Protein AF-A0A285NBA5-F1 (afdb_monomer)

Mean predicted aligned error: 17.22 Å

InterPro domains:
  IPR004026 Ada DNA repair, metal-binding [PF02805] (52-102)
  IPR035451 Ada-like domain superfamily [G3DSA:3.40.10.10] (35-102)
  IPR035451 Ada-like domain superfamily [SSF57884] (52-102)

Radius of gyration: 36.52 Å; Cα contacts (8 Å, |Δi|>4): 95; chains: 1; bounding box: 64×43×93 Å

Foldseek 3Di:
DVVVVVVVVVVVVVVVVVVVVVVPPPPPDPPPPDPPPPPPPPPPPPPPPPPDFAQKWKDAPPGQEIEGCPDPVRVVRPRIDIGRGPVVSVVVNHDYDPVRRD

Secondary structure (DSSP, 8-state):
-HHHHHHHHHHHHHHHHHHHHHHT------------------------------S-EEEETT-SEEE-TT-HHHHH-SSEEEESSHHHHHHTTPEEPTTT--

Solvent-accessible surface area (backbone atoms only — not comparable to full-atom values): 6452 Å² total; per-residue (Å²): 116,70,69,60,56,53,55,53,49,55,53,52,51,53,57,57,52,56,55,61,62,62,70,67,72,66,81,77,76,83,74,76,79,70,78,69,75,80,77,70,78,73,78,71,76,78,74,82,73,76,79,81,79,65,82,43,33,35,24,39,71,93,50,58,46,31,28,31,74,86,26,76,67,46,69,70,46,83,61,65,37,80,28,69,43,71,64,61,40,44,76,69,69,31,42,63,32,85,84,62,61,94

Sequence (102 aa):
MFVFLLLTGIFYFSYAQERVIIENRGTHYHVESYTEPSYSPKKSKKKHYSKKKERFYISKQKGKVFHRPSCRFAKKIKNKKVFKTRRKAVNAGLRPCKLCKP

Organism: NCBI:txid198703

pLDDT: mean 75.64, std 18.59, range [44.69, 97.25]

Nearest PDB structures (foldseek):
  1wpk-assembly1_A  TM=6.920E-01  e=2.253E-02  Escherichia coli

Structure (mmCIF, N/CA/C/O backbone):
data_AF-A0A285NBA5-F1
#
_entry.id   AF-A0A285NBA5-F1
#
loop_
_atom_site.group_PDB
_atom_site.id
_atom_site.type_symbol
_atom_site.label_atom_id
_atom_site.label_alt_id
_atom_site.label_comp_id
_atom_site.label_asym_id
_atom_site.label_entity_id
_atom_site.label_seq_id
_atom_site.pdbx_PDB_ins_code
_atom_site.Cartn_x
_atom_site.Cartn_y
_atom_site.Cartn_z
_atom_site.occupancy
_atom_site.B_iso_or_equiv
_atom_site.auth_seq_id
_atom_site.auth_comp_id
_atom_site.auth_asym_id
_atom_site.auth_atom_id
_atom_site.pdbx_PDB_model_num
ATOM 1 N N . MET A 1 1 ? 49.901 4.862 -76.843 1.00 62.22 1 MET A N 1
ATOM 2 C CA . MET A 1 1 ? 48.661 4.827 -76.028 1.00 62.22 1 MET A CA 1
ATOM 3 C C . MET A 1 1 ? 48.366 3.466 -75.390 1.00 62.22 1 MET A C 1
ATOM 5 O O . MET A 1 1 ? 47.918 3.466 -74.256 1.00 62.22 1 MET A O 1
ATOM 9 N N . PHE A 1 2 ? 48.647 2.321 -76.031 1.00 59.62 2 PHE A N 1
ATOM 10 C CA . PHE A 1 2 ? 48.339 0.991 -75.462 1.00 59.62 2 PHE A CA 1
ATOM 11 C C . PHE A 1 2 ? 49.148 0.605 -74.207 1.00 59.62 2 PHE A C 1
ATOM 13 O O . PHE A 1 2 ? 48.605 0.003 -73.290 1.00 59.62 2 PHE A O 1
ATOM 20 N N . VAL A 1 3 ? 50.418 1.008 -74.111 1.00 60.75 3 VAL A N 1
ATOM 21 C CA . VAL A 1 3 ? 51.284 0.657 -72.962 1.00 60.75 3 VAL A CA 1
ATOM 22 C C . VAL A 1 3 ? 50.840 1.349 -71.660 1.00 60.75 3 VAL A C 1
ATOM 24 O O . VAL A 1 3 ? 50.961 0.783 -70.579 1.00 60.75 3 VAL A O 1
ATOM 27 N N . PHE A 1 4 ? 50.237 2.539 -71.755 1.00 59.84 4 PHE A N 1
ATOM 28 C CA . PHE A 1 4 ? 49.747 3.301 -70.597 1.00 59.84 4 PHE A CA 1
ATOM 29 C C . PHE A 1 4 ? 48.449 2.713 -70.006 1.00 59.84 4 PHE A C 1
ATOM 31 O O . PHE A 1 4 ? 48.223 2.775 -68.797 1.00 59.84 4 PHE A O 1
ATOM 38 N N . LEU A 1 5 ? 47.620 2.083 -70.849 1.00 59.59 5 LEU A N 1
ATOM 39 C CA . LEU A 1 5 ? 46.410 1.366 -70.425 1.00 59.59 5 LEU A CA 1
ATOM 40 C C . LEU A 1 5 ? 46.742 0.048 -69.716 1.00 59.59 5 LEU A C 1
ATOM 42 O O . LEU A 1 5 ? 46.047 -0.344 -68.783 1.00 59.59 5 LEU A O 1
ATOM 46 N N . LEU A 1 6 ? 47.839 -0.607 -70.106 1.00 60.31 6 LEU A N 1
ATOM 47 C CA . LEU A 1 6 ? 48.296 -1.826 -69.441 1.00 60.31 6 LEU A CA 1
ATOM 48 C C . LEU A 1 6 ? 48.864 -1.525 -68.047 1.00 60.31 6 LEU A C 1
ATOM 50 O O . LEU A 1 6 ? 48.518 -2.211 -67.093 1.00 60.31 6 LEU A O 1
ATOM 54 N N . LEU A 1 7 ? 49.658 -0.461 -67.889 1.00 60.91 7 LEU A N 1
ATOM 55 C CA . LEU A 1 7 ? 50.250 -0.105 -66.591 1.00 60.91 7 LEU A CA 1
ATOM 56 C C . LEU A 1 7 ? 49.210 0.366 -65.561 1.00 60.91 7 LEU A C 1
ATOM 58 O O . LEU A 1 7 ? 49.291 -0.004 -64.391 1.00 60.91 7 LEU A O 1
ATOM 62 N N . THR A 1 8 ? 48.204 1.133 -65.991 1.00 60.78 8 THR A N 1
ATOM 63 C CA . THR A 1 8 ? 47.103 1.570 -65.112 1.00 60.78 8 THR A CA 1
ATOM 64 C C . THR A 1 8 ? 46.161 0.420 -64.750 1.00 60.78 8 THR A C 1
ATOM 66 O O . THR A 1 8 ? 45.715 0.346 -63.606 1.00 60.78 8 THR A O 1
ATOM 69 N N . GLY A 1 9 ? 45.927 -0.523 -65.671 1.00 60.62 9 GLY A N 1
ATOM 70 C CA . GLY A 1 9 ? 45.159 -1.743 -65.408 1.00 60.62 9 GLY A CA 1
ATOM 71 C C . GLY A 1 9 ? 45.834 -2.680 -64.401 1.00 60.62 9 GLY A C 1
ATOM 72 O O . GLY A 1 9 ? 45.167 -3.181 -63.497 1.00 60.62 9 GLY A O 1
ATOM 73 N N . ILE A 1 10 ? 47.157 -2.859 -64.495 1.00 61.25 10 ILE A N 1
ATOM 74 C CA . ILE A 1 10 ? 47.929 -3.680 -63.545 1.00 61.25 10 ILE A CA 1
ATOM 75 C C . ILE A 1 10 ? 47.896 -3.059 -62.138 1.00 61.25 10 ILE A C 1
ATOM 77 O O . ILE A 1 10 ? 47.704 -3.773 -61.158 1.00 61.25 10 ILE A O 1
ATOM 81 N N . PHE A 1 11 ? 48.001 -1.729 -62.025 1.00 58.75 11 PHE A N 1
ATOM 82 C CA . PHE A 1 11 ? 47.938 -1.038 -60.731 1.00 58.75 11 PHE A CA 1
ATOM 83 C C . PHE A 1 11 ? 46.541 -1.112 -60.086 1.00 58.75 11 PHE A C 1
ATOM 85 O O . PHE A 1 11 ? 46.425 -1.310 -58.876 1.00 58.75 11 PHE A O 1
ATOM 92 N N . TYR A 1 12 ? 45.473 -1.009 -60.889 1.00 60.41 12 TYR A N 1
ATOM 93 C CA . TYR A 1 12 ? 44.090 -1.159 -60.416 1.00 60.41 12 TYR A CA 1
ATOM 94 C C . TYR A 1 12 ? 43.787 -2.596 -59.968 1.00 60.41 12 TYR A C 1
ATOM 96 O O . TYR A 1 12 ? 43.094 -2.803 -58.972 1.00 60.41 12 TYR A O 1
ATOM 104 N N . PHE A 1 13 ? 44.343 -3.587 -60.673 1.00 57.97 13 PHE A N 1
ATOM 105 C CA . PHE A 1 13 ? 44.224 -4.997 -60.311 1.00 57.97 13 PHE A CA 1
ATOM 106 C C . PHE A 1 13 ? 44.903 -5.295 -58.964 1.00 57.97 13 PHE A C 1
ATOM 108 O O . PHE A 1 13 ? 44.280 -5.913 -58.101 1.00 57.97 13 PHE A O 1
ATOM 115 N N . SER A 1 14 ? 46.111 -4.765 -58.729 1.00 58.12 14 SER A N 1
ATOM 116 C CA . SER A 1 14 ? 46.794 -4.872 -57.428 1.00 58.12 14 SER A CA 1
ATOM 117 C C . SER A 1 14 ? 45.993 -4.220 -56.292 1.00 58.12 14 SER A C 1
ATOM 119 O O . SER A 1 14 ? 45.835 -4.816 -55.226 1.00 58.12 14 SER A O 1
ATOM 121 N N . TYR A 1 15 ? 45.417 -3.035 -56.530 1.00 58.72 15 TYR A N 1
ATOM 122 C CA . TYR A 1 15 ? 44.624 -2.313 -55.525 1.00 58.72 15 TYR A CA 1
ATOM 123 C C . TYR A 1 15 ? 43.305 -3.028 -55.171 1.00 58.72 15 TYR A C 1
ATOM 125 O O . TYR A 1 15 ? 42.856 -2.998 -54.023 1.00 58.72 15 TYR A O 1
ATOM 133 N N . ALA A 1 16 ? 42.680 -3.708 -56.139 1.00 58.91 16 ALA A N 1
ATOM 134 C CA . ALA A 1 16 ? 41.495 -4.531 -55.899 1.00 58.91 16 ALA A CA 1
ATOM 135 C C . ALA A 1 16 ? 41.824 -5.794 -55.079 1.00 58.91 16 ALA A C 1
ATOM 137 O O . ALA A 1 16 ? 41.042 -6.183 -54.209 1.00 58.91 16 ALA A O 1
ATOM 138 N N . GLN A 1 17 ? 42.993 -6.403 -55.308 1.00 57.69 17 GLN A N 1
ATOM 139 C CA . GLN A 1 17 ? 43.438 -7.599 -54.588 1.00 57.69 17 GLN A CA 1
ATOM 140 C C . GLN A 1 17 ? 43.751 -7.311 -53.109 1.00 57.69 17 GLN A C 1
ATOM 142 O O . GLN A 1 17 ? 43.382 -8.104 -52.242 1.00 57.69 17 GLN A O 1
ATOM 147 N N . GLU A 1 18 ? 44.345 -6.156 -52.788 1.00 54.41 18 GLU A N 1
ATOM 148 C CA . GLU A 1 18 ? 44.649 -5.772 -51.400 1.00 54.41 18 GLU A CA 1
ATOM 149 C C . GLU A 1 18 ? 43.395 -5.593 -50.525 1.00 54.41 18 GLU A C 1
ATOM 151 O O . GLU A 1 18 ? 43.416 -5.978 -49.355 1.00 54.41 18 GLU A O 1
ATOM 156 N N . ARG A 1 19 ? 42.269 -5.091 -51.062 1.00 52.41 19 ARG A N 1
ATOM 157 C CA . ARG A 1 19 ? 41.018 -4.963 -50.280 1.00 52.41 19 ARG A CA 1
ATOM 158 C C . ARG A 1 19 ? 40.367 -6.307 -49.952 1.00 52.41 19 ARG A C 1
ATOM 160 O O . ARG A 1 19 ? 39.902 -6.488 -48.829 1.00 52.41 19 ARG A O 1
ATOM 167 N N . VAL A 1 20 ? 40.399 -7.262 -50.883 1.00 53.69 20 VAL A N 1
ATOM 168 C CA . VAL A 1 20 ? 39.850 -8.617 -50.673 1.00 53.69 20 VAL A CA 1
ATOM 169 C C . VAL A 1 20 ? 40.618 -9.372 -49.576 1.00 53.69 20 VAL A C 1
ATOM 171 O O . VAL A 1 20 ? 40.044 -10.182 -48.850 1.00 53.69 20 VAL A O 1
ATOM 174 N N . ILE A 1 21 ? 41.909 -9.074 -49.394 1.00 53.72 21 ILE A N 1
ATOM 175 C CA . ILE A 1 21 ? 42.741 -9.696 -48.352 1.00 53.72 21 ILE A CA 1
ATOM 176 C C . ILE A 1 21 ? 42.460 -9.096 -46.958 1.00 53.72 21 ILE A C 1
ATOM 178 O O . ILE A 1 21 ? 42.612 -9.792 -45.951 1.00 53.72 21 ILE A O 1
ATOM 182 N N . ILE A 1 22 ? 42.018 -7.834 -46.865 1.00 53.72 22 ILE A N 1
ATOM 183 C CA . ILE A 1 22 ? 41.740 -7.165 -45.579 1.00 53.72 22 ILE A CA 1
ATOM 184 C C . ILE A 1 22 ? 40.384 -7.596 -44.989 1.00 53.72 22 ILE A C 1
ATOM 186 O O . ILE A 1 22 ? 40.287 -7.771 -43.774 1.00 53.72 22 ILE A O 1
ATOM 190 N N . GLU A 1 23 ? 39.358 -7.828 -45.815 1.00 55.12 23 GLU A N 1
ATOM 191 C CA . GLU A 1 23 ? 38.016 -8.225 -45.341 1.00 55.12 23 GLU A CA 1
ATOM 192 C C . GLU A 1 23 ? 37.946 -9.673 -44.815 1.00 55.12 23 GLU A C 1
ATOM 194 O O . GLU A 1 23 ? 37.120 -9.982 -43.958 1.00 55.12 23 GLU A O 1
ATOM 199 N N . ASN A 1 24 ? 38.868 -10.548 -45.229 1.00 54.72 24 ASN A N 1
ATOM 200 C CA . ASN A 1 24 ? 38.893 -11.961 -44.825 1.00 54.72 24 ASN A CA 1
ATOM 201 C C . ASN A 1 24 ? 39.565 -12.242 -43.467 1.00 54.72 24 ASN A C 1
ATOM 203 O O . ASN A 1 24 ? 39.743 -13.400 -43.094 1.00 54.72 24 ASN A O 1
ATOM 207 N N . ARG A 1 25 ? 39.899 -11.216 -42.673 1.00 53.09 25 ARG A N 1
ATOM 208 C CA . ARG A 1 25 ? 40.345 -11.392 -41.274 1.00 53.09 25 ARG A CA 1
ATOM 209 C C . ARG A 1 25 ? 39.177 -11.479 -40.284 1.00 53.09 25 ARG A C 1
ATOM 211 O O . ARG A 1 25 ? 39.291 -11.040 -39.141 1.00 53.09 25 ARG A O 1
ATOM 218 N N . GLY A 1 26 ? 38.057 -12.058 -40.712 1.00 57.75 26 GLY A N 1
ATOM 219 C CA . GLY A 1 26 ? 37.014 -12.516 -39.8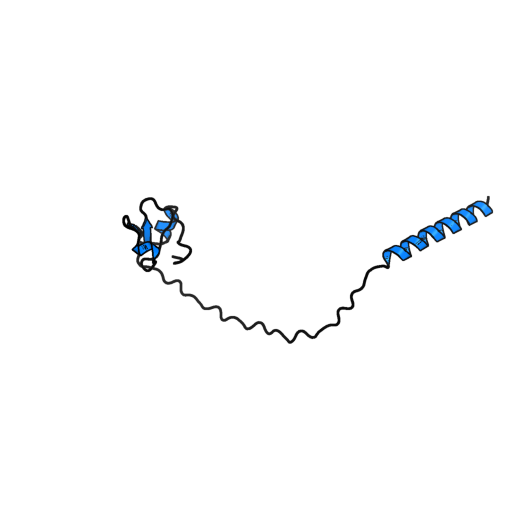07 1.00 57.75 26 GLY A CA 1
ATOM 220 C C . GLY A 1 26 ? 37.574 -13.644 -38.948 1.00 57.75 26 GLY A C 1
ATOM 221 O O . GLY A 1 26 ? 37.837 -14.742 -39.430 1.00 57.75 26 GLY A O 1
ATOM 222 N N . THR A 1 27 ? 37.805 -13.373 -37.669 1.00 54.59 27 THR A N 1
ATOM 223 C CA . THR A 1 27 ? 38.153 -14.390 -36.682 1.00 54.59 27 THR A CA 1
ATOM 224 C C . THR A 1 27 ? 36.948 -15.305 -36.487 1.00 54.59 27 THR A C 1
ATOM 226 O O . THR A 1 27 ? 36.066 -15.048 -35.673 1.00 54.59 27 THR A O 1
ATOM 229 N N . HIS A 1 28 ? 36.874 -16.377 -37.271 1.00 59.34 28 HIS A N 1
ATOM 230 C CA . HIS A 1 28 ? 35.914 -17.442 -37.028 1.00 59.34 28 HIS A CA 1
ATOM 231 C C . HIS A 1 28 ? 36.310 -18.145 -35.728 1.00 59.34 28 HIS A C 1
ATOM 233 O O . HIS A 1 28 ? 37.289 -18.886 -35.674 1.00 59.34 28 HIS A O 1
ATOM 239 N N . TYR A 1 29 ? 35.570 -17.883 -34.656 1.00 52.59 29 TYR A N 1
ATOM 240 C CA . TYR A 1 29 ? 35.658 -18.671 -33.433 1.00 52.59 29 TYR A CA 1
ATOM 241 C C . TYR A 1 29 ? 35.036 -20.037 -33.720 1.00 52.59 29 TYR A C 1
ATOM 243 O O . TYR A 1 29 ? 33.841 -20.139 -34.004 1.00 52.59 29 TYR A O 1
ATOM 251 N N . HIS A 1 30 ? 35.847 -21.090 -33.637 1.00 47.59 30 HIS A N 1
ATOM 252 C CA . HIS A 1 30 ? 35.337 -22.448 -33.528 1.00 47.59 30 HIS A CA 1
ATOM 253 C C . HIS A 1 30 ? 34.608 -22.558 -32.187 1.00 47.59 30 HIS A C 1
ATOM 255 O O . HIS A 1 30 ? 35.224 -22.602 -31.125 1.00 47.59 30 HIS A O 1
ATOM 261 N N . VAL A 1 31 ? 33.278 -22.557 -32.233 1.00 57.00 31 VAL A N 1
ATOM 262 C CA . VAL A 1 31 ? 32.465 -22.994 -31.102 1.00 57.00 31 VAL A CA 1
ATOM 263 C C . VAL A 1 31 ? 32.529 -24.514 -31.127 1.00 57.00 31 VAL A C 1
ATOM 265 O O . VAL A 1 31 ? 31.812 -25.155 -31.894 1.00 57.00 31 VAL A O 1
ATOM 268 N N . GLU A 1 32 ? 33.424 -25.105 -30.336 1.00 61.59 32 GLU A N 1
ATOM 269 C CA . GLU A 1 32 ? 33.261 -26.508 -29.970 1.00 61.59 32 GLU A CA 1
ATOM 270 C C . GLU A 1 32 ? 31.907 -26.615 -29.277 1.00 61.59 32 GLU A C 1
ATOM 272 O O . GLU A 1 32 ? 31.672 -26.014 -28.226 1.00 61.59 32 GLU A O 1
ATOM 277 N N . SER A 1 33 ? 30.976 -27.305 -29.932 1.00 59.84 33 SER A N 1
ATOM 278 C CA . SER A 1 33 ? 29.655 -27.575 -29.398 1.00 59.84 33 SER A CA 1
ATOM 279 C C . SER A 1 33 ? 29.816 -28.519 -28.215 1.00 59.84 33 SER A C 1
ATOM 281 O O . SER A 1 33 ? 29.734 -29.741 -28.352 1.00 59.84 33 SER A O 1
ATOM 283 N N . TYR A 1 34 ? 30.061 -27.957 -27.039 1.00 60.19 34 TYR A N 1
ATOM 284 C CA . TYR A 1 34 ? 29.780 -28.663 -25.810 1.00 60.19 34 TYR A CA 1
ATOM 285 C C . TYR A 1 34 ? 28.297 -29.018 -25.860 1.00 60.19 34 TYR A C 1
ATOM 287 O O . TYR A 1 34 ? 27.426 -28.154 -25.984 1.00 60.19 34 TYR A O 1
ATOM 295 N N . THR A 1 35 ? 27.993 -30.312 -25.819 1.00 64.00 35 THR A N 1
ATOM 296 C CA . THR A 1 35 ? 26.647 -30.755 -25.483 1.00 64.00 35 THR A CA 1
ATOM 297 C C . THR A 1 35 ? 26.375 -30.237 -24.080 1.00 64.00 35 THR A C 1
ATOM 299 O O . THR A 1 35 ? 26.833 -30.827 -23.101 1.00 64.00 35 THR A O 1
ATOM 302 N N . GLU A 1 36 ? 25.692 -29.094 -23.999 1.00 54.06 36 GLU A N 1
ATOM 303 C CA . GLU A 1 36 ? 25.077 -28.579 -22.781 1.00 54.06 36 GLU A CA 1
ATOM 304 C C . GLU A 1 36 ? 24.424 -29.776 -22.073 1.00 54.06 36 GLU A C 1
ATOM 306 O O . GLU A 1 36 ? 23.536 -30.405 -22.666 1.00 54.06 36 GLU A O 1
ATOM 311 N N . PRO A 1 37 ? 24.860 -30.167 -20.858 1.00 57.94 37 PRO A N 1
ATOM 312 C CA . PRO A 1 37 ? 24.179 -31.220 -20.121 1.00 57.94 37 PRO A CA 1
ATOM 313 C C . PRO A 1 37 ? 22.730 -30.779 -20.008 1.00 57.94 37 PRO A C 1
ATOM 315 O O . PRO A 1 37 ? 22.475 -29.723 -19.435 1.00 57.94 37 PRO A O 1
ATOM 318 N N . SER A 1 38 ? 21.819 -31.537 -20.631 1.00 56.69 38 SER A N 1
ATOM 319 C CA . SER A 1 38 ? 20.466 -31.084 -20.946 1.00 56.69 38 SER A CA 1
ATOM 320 C C . SER A 1 38 ? 19.834 -30.443 -19.715 1.00 56.69 38 SER A C 1
ATOM 322 O O . SER A 1 38 ? 19.369 -31.137 -18.800 1.00 56.69 38 SER A O 1
ATOM 324 N N . TYR A 1 39 ? 19.864 -29.111 -19.657 1.00 58.78 39 TYR A N 1
ATOM 325 C CA . TYR A 1 39 ? 19.278 -28.375 -18.559 1.00 58.78 39 TYR A CA 1
ATOM 326 C C . TYR A 1 39 ? 17.784 -28.461 -18.783 1.00 58.78 39 TYR A C 1
ATOM 328 O O . TYR A 1 39 ? 17.181 -27.663 -19.493 1.00 58.78 39 TYR A O 1
ATOM 336 N N . SER A 1 40 ? 17.183 -29.497 -18.211 1.00 57.94 40 SER A N 1
ATOM 337 C CA . SER A 1 40 ? 15.744 -29.587 -18.107 1.00 57.94 40 SER A CA 1
ATOM 338 C C . SER A 1 40 ? 15.346 -28.469 -17.144 1.00 57.94 40 SER A C 1
ATOM 340 O O . SER A 1 40 ? 15.687 -28.566 -15.956 1.00 57.94 40 SER A O 1
ATOM 342 N N . PRO A 1 41 ? 14.694 -27.378 -17.600 1.00 58.47 41 PRO A N 1
ATOM 343 C CA . PRO A 1 41 ? 14.254 -26.344 -16.688 1.00 58.47 41 PRO A CA 1
ATOM 344 C C . PRO A 1 41 ? 13.305 -27.027 -15.717 1.00 58.47 41 PRO A C 1
ATOM 346 O O . PRO A 1 41 ? 12.201 -27.433 -16.088 1.00 58.47 41 PRO A O 1
ATOM 349 N N . LYS A 1 42 ? 13.756 -27.210 -14.470 1.00 57.25 42 LYS A N 1
ATOM 350 C CA . LYS A 1 42 ? 12.918 -27.734 -13.396 1.00 57.25 42 LYS A CA 1
ATOM 351 C C . LYS A 1 42 ? 11.710 -26.816 -13.374 1.00 57.25 42 LYS A C 1
ATOM 353 O O . LYS A 1 42 ? 11.84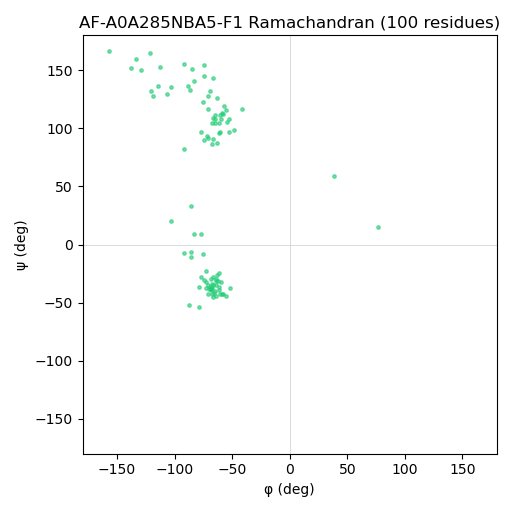6 -25.666 -12.959 1.00 57.25 42 LYS A O 1
ATOM 358 N N . LYS A 1 43 ? 10.562 -27.291 -13.882 1.00 51.66 43 LYS A N 1
ATOM 359 C CA . LYS A 1 43 ? 9.292 -26.560 -13.879 1.00 51.66 43 LYS A CA 1
ATOM 360 C C . LYS A 1 43 ? 9.062 -26.139 -12.438 1.00 51.66 43 LYS A C 1
ATOM 362 O O . LYS A 1 43 ? 8.634 -26.940 -11.604 1.00 51.66 43 LYS A O 1
ATOM 367 N N . SER A 1 44 ? 9.429 -24.900 -12.120 1.00 63.12 44 SER A N 1
ATOM 368 C CA . SER A 1 44 ? 9.246 -24.361 -10.791 1.00 63.12 44 SER A CA 1
ATOM 369 C C . SER A 1 44 ? 7.741 -24.316 -10.618 1.00 63.12 44 SER A C 1
ATOM 371 O O . SER A 1 44 ? 7.023 -23.640 -11.357 1.00 63.12 44 SER A O 1
ATOM 373 N N . LYS A 1 45 ? 7.236 -25.174 -9.730 1.00 60.09 45 LYS A N 1
ATOM 374 C CA . LYS A 1 45 ? 5.808 -25.270 -9.447 1.00 60.09 45 LYS A CA 1
ATOM 375 C C . LYS A 1 45 ? 5.347 -23.853 -9.107 1.00 60.09 45 LYS A C 1
ATOM 377 O O . LYS A 1 45 ? 5.725 -23.327 -8.058 1.00 60.09 45 LYS A O 1
ATOM 382 N N . LYS A 1 46 ? 4.592 -23.206 -10.006 1.00 49.8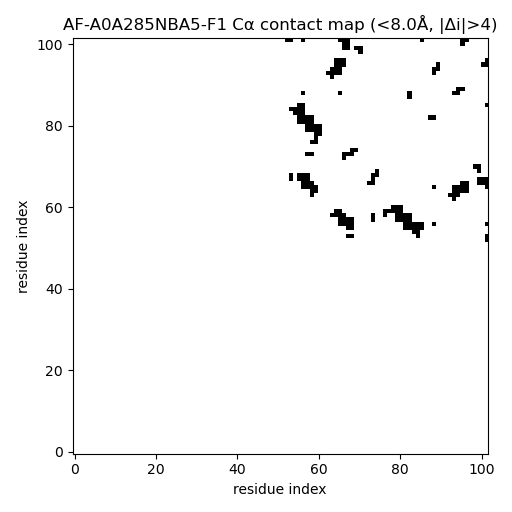1 46 LYS A N 1
ATOM 383 C CA . LYS A 1 46 ? 3.993 -21.891 -9.761 1.00 49.81 46 LYS A CA 1
ATOM 384 C C . LYS A 1 46 ? 3.055 -22.073 -8.574 1.00 49.81 46 LYS A C 1
ATOM 386 O O . LYS A 1 46 ? 1.939 -22.559 -8.729 1.00 49.81 46 LYS A O 1
ATOM 391 N N . LYS A 1 47 ? 3.530 -21.761 -7.365 1.00 44.69 47 LYS A N 1
ATOM 392 C CA . LYS A 1 47 ? 2.700 -21.811 -6.162 1.00 44.69 47 LYS A CA 1
ATOM 393 C C . LYS A 1 47 ? 1.558 -20.824 -6.386 1.00 44.69 47 LYS A C 1
ATOM 395 O O . LYS A 1 47 ? 1.798 -19.619 -6.449 1.00 44.69 47 LYS A O 1
ATOM 400 N N . HIS A 1 48 ? 0.335 -21.334 -6.529 1.00 53.81 48 HIS A N 1
ATOM 401 C CA . HIS A 1 48 ? -0.881 -20.528 -6.530 1.00 53.81 48 HIS A CA 1
ATOM 402 C C . HIS A 1 48 ? -0.997 -19.863 -5.151 1.00 53.81 48 HIS A C 1
ATOM 404 O O . HIS A 1 48 ? -1.563 -20.416 -4.2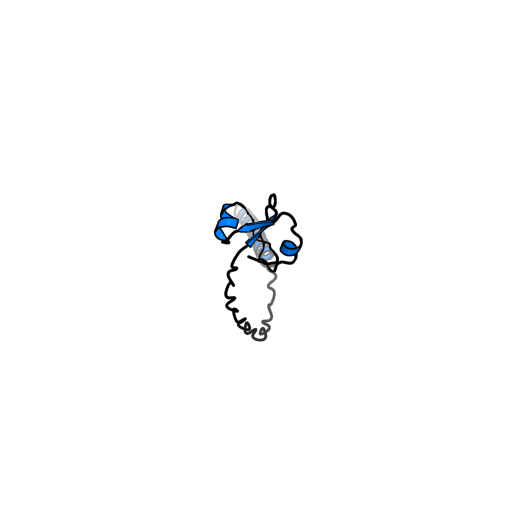11 1.00 53.81 48 HIS A O 1
ATOM 410 N N . TYR A 1 49 ? -0.373 -18.693 -4.995 1.00 55.41 49 TYR A N 1
ATOM 411 C CA . TYR A 1 49 ? -0.464 -17.904 -3.776 1.00 55.41 49 TYR A CA 1
ATOM 412 C C . TYR A 1 49 ? -1.868 -17.310 -3.730 1.00 55.41 49 TYR A C 1
ATOM 414 O O . TYR A 1 49 ? -2.132 -16.265 -4.330 1.00 55.41 49 TYR A O 1
ATOM 422 N N . SER A 1 50 ? -2.792 -18.000 -3.057 1.00 63.88 50 SER A N 1
ATOM 423 C CA . SER A 1 50 ? -4.116 -17.449 -2.800 1.00 63.88 50 SER A CA 1
ATOM 424 C C . SER A 1 50 ? -3.922 -16.152 -2.016 1.00 63.88 50 SER A C 1
ATOM 426 O O . SER A 1 50 ? -3.375 -16.108 -0.910 1.00 63.88 50 SER A O 1
ATOM 428 N N . LYS A 1 51 ? -4.258 -15.031 -2.654 1.00 67.44 51 LYS A N 1
ATOM 429 C CA . LYS A 1 51 ? -4.028 -13.706 -2.088 1.00 67.44 51 LYS A CA 1
ATOM 430 C C . LYS A 1 51 ? -4.995 -13.512 -0.924 1.00 67.44 51 LYS A C 1
ATOM 432 O O . LYS A 1 51 ? -6.127 -13.076 -1.115 1.00 67.44 51 LYS A O 1
ATOM 437 N N . LYS A 1 52 ? -4.556 -13.872 0.284 1.00 73.75 52 LYS A N 1
ATOM 438 C CA . LYS A 1 52 ? -5.379 -13.843 1.497 1.00 73.75 52 LYS A CA 1
ATOM 439 C C . LYS A 1 52 ? -5.827 -12.408 1.786 1.00 73.75 52 LYS A C 1
ATOM 441 O O . LYS A 1 52 ? -5.021 -11.571 2.208 1.00 73.75 52 LYS A O 1
ATOM 446 N N . LYS A 1 53 ? -7.102 -12.127 1.505 1.00 83.06 53 LYS A N 1
ATOM 447 C CA . LYS A 1 53 ? -7.747 -10.826 1.707 1.00 83.06 53 LYS A CA 1
ATOM 448 C C . LYS A 1 53 ? -7.923 -10.586 3.202 1.00 83.06 53 LYS A C 1
ATOM 450 O O . LYS A 1 53 ? -8.448 -11.437 3.912 1.00 83.06 53 LYS A O 1
ATOM 455 N N . GLU A 1 54 ? -7.466 -9.434 3.674 1.00 90.50 54 GLU A N 1
ATOM 456 C CA . GLU A 1 54 ? -7.618 -9.056 5.078 1.00 90.50 54 GLU A CA 1
ATOM 457 C C . GLU A 1 54 ? -8.973 -8.405 5.331 1.00 90.50 54 GLU A C 1
ATOM 459 O O . GLU A 1 54 ? -9.526 -7.740 4.450 1.00 90.50 54 GLU A O 1
ATOM 464 N N . ARG A 1 55 ? -9.478 -8.551 6.562 1.00 92.31 55 ARG A N 1
ATOM 465 C CA . ARG A 1 55 ? -10.722 -7.897 7.006 1.00 92.31 55 ARG A CA 1
ATOM 466 C C . ARG A 1 55 ? -10.599 -6.372 7.009 1.00 92.31 55 ARG A C 1
ATOM 468 O O . ARG A 1 55 ? -11.586 -5.675 6.801 1.00 92.31 55 ARG A O 1
ATOM 475 N N . PHE A 1 56 ? -9.397 -5.861 7.268 1.00 95.25 56 PHE A N 1
ATOM 476 C CA . PHE A 1 56 ? -9.101 -4.436 7.281 1.00 95.25 56 PHE A CA 1
ATOM 477 C C . PHE A 1 56 ? -7.613 -4.169 7.038 1.00 95.25 56 PHE A C 1
ATOM 479 O O . PHE A 1 56 ? -6.772 -5.063 7.114 1.00 95.25 56 PHE A O 1
ATOM 486 N N . TYR A 1 57 ? -7.298 -2.909 6.764 1.00 96.25 57 TYR A N 1
ATOM 487 C CA . TYR A 1 57 ? -5.957 -2.398 6.517 1.00 96.25 57 TYR A CA 1
ATOM 488 C C . TYR A 1 57 ? -5.696 -1.173 7.391 1.00 96.25 57 TYR A C 1
ATOM 490 O O . TYR A 1 57 ? -6.621 -0.435 7.720 1.00 96.25 57 TYR A O 1
ATOM 498 N N . ILE A 1 58 ? -4.438 -0.948 7.764 1.00 96.81 58 ILE A N 1
ATOM 499 C CA . ILE A 1 58 ? -4.036 0.114 8.692 1.00 96.81 58 ILE A CA 1
ATOM 500 C C . ILE A 1 58 ? -3.048 1.045 7.993 1.00 96.81 58 ILE A C 1
ATOM 502 O O . ILE A 1 58 ? -2.062 0.578 7.429 1.00 96.81 58 ILE A O 1
ATOM 506 N N . SER A 1 59 ? -3.251 2.355 8.073 1.00 97.06 59 SER A N 1
ATOM 507 C CA . SER A 1 59 ? -2.242 3.359 7.724 1.00 97.06 59 SER A CA 1
ATOM 508 C C . SER A 1 59 ? -1.941 4.260 8.918 1.00 97.06 59 SER A C 1
ATOM 510 O O . SER A 1 59 ? -2.695 4.310 9.887 1.00 97.06 59 SER A O 1
ATOM 512 N N . LYS A 1 60 ? -0.841 5.010 8.850 1.00 96.69 60 LYS A N 1
ATOM 513 C CA . LYS A 1 60 ? -0.653 6.181 9.719 1.00 96.69 60 LYS A CA 1
ATOM 514 C C . LYS A 1 60 ? -1.551 7.311 9.206 1.00 96.69 60 LYS A C 1
ATOM 516 O O . LYS A 1 60 ? -1.712 7.449 7.995 1.00 96.69 60 LYS A O 1
ATOM 521 N N . GLN A 1 61 ? -2.103 8.125 10.100 1.00 93.12 61 GLN A N 1
ATOM 522 C CA . GLN A 1 61 ? -3.092 9.158 9.758 1.00 93.12 61 GLN A CA 1
ATOM 523 C C . GLN A 1 61 ? -2.600 10.183 8.716 1.00 93.12 61 GLN A C 1
ATOM 525 O O . GLN A 1 61 ? -3.318 10.464 7.765 1.00 93.12 61 GLN A O 1
ATOM 530 N N . LYS A 1 62 ? -1.349 10.655 8.838 1.00 91.94 62 LYS A N 1
ATOM 531 C CA . LYS A 1 62 ? -0.648 11.497 7.840 1.00 91.94 62 LYS A CA 1
ATOM 532 C C . LYS A 1 62 ? 0.378 10.707 7.005 1.00 91.94 62 LYS A C 1
ATOM 534 O O . LYS A 1 62 ? 1.354 11.256 6.505 1.00 91.94 62 LYS A O 1
ATOM 539 N N . GLY A 1 63 ? 0.246 9.381 6.955 1.00 92.62 63 GLY A N 1
ATOM 540 C CA . GLY A 1 63 ? 1.189 8.506 6.262 1.00 92.62 63 GLY A CA 1
ATOM 541 C C . GLY A 1 63 ? 0.779 8.239 4.821 1.00 92.62 63 GLY A C 1
ATOM 542 O O . GLY A 1 63 ? -0.400 8.253 4.498 1.00 92.62 63 GLY A O 1
ATOM 543 N N . LYS A 1 64 ? 1.758 7.902 3.977 1.00 95.81 64 LYS A N 1
ATOM 544 C CA . LYS A 1 64 ? 1.516 7.490 2.585 1.00 95.81 64 LYS A CA 1
ATOM 545 C C . LYS A 1 64 ? 1.359 5.975 2.423 1.00 95.81 64 LYS A C 1
ATOM 547 O O . LYS A 1 64 ? 1.062 5.520 1.332 1.00 95.81 64 LYS A O 1
ATOM 552 N N . VAL A 1 65 ? 1.599 5.181 3.471 1.00 96.69 65 VAL A N 1
ATOM 553 C CA . VAL A 1 65 ? 1.663 3.709 3.398 1.00 96.69 65 VAL A CA 1
ATOM 554 C C . VAL A 1 65 ? 0.532 3.070 4.184 1.00 96.69 65 VAL A C 1
ATOM 556 O O . VAL A 1 65 ? 0.283 3.461 5.325 1.00 96.69 65 VAL A O 1
ATOM 559 N N . PHE A 1 66 ? -0.089 2.045 3.603 1.00 97.25 66 PHE A N 1
ATOM 560 C CA . PHE A 1 66 ? -1.004 1.159 4.316 1.00 97.25 66 PHE A CA 1
ATOM 561 C C . PHE A 1 66 ? -0.446 -0.264 4.440 1.00 97.25 66 PHE A C 1
ATOM 563 O O . PHE A 1 66 ? 0.368 -0.731 3.637 1.00 97.25 66 PHE A O 1
ATOM 570 N N . HIS A 1 67 ? -0.884 -0.951 5.486 1.00 96.69 67 HIS A N 1
ATOM 571 C CA . HIS A 1 67 ? -0.350 -2.214 5.969 1.00 96.69 67 HIS A CA 1
ATOM 572 C C . HIS A 1 67 ? -1.480 -3.208 6.267 1.00 96.69 67 HIS A C 1
ATOM 574 O O . HIS A 1 67 ? -2.623 -2.817 6.509 1.00 96.69 67 HIS A O 1
ATOM 580 N N . ARG A 1 68 ? -1.140 -4.501 6.308 1.00 95.19 68 ARG A N 1
ATOM 581 C CA . ARG A 1 68 ? -1.981 -5.555 6.904 1.00 95.19 68 ARG A CA 1
ATOM 582 C C . ARG 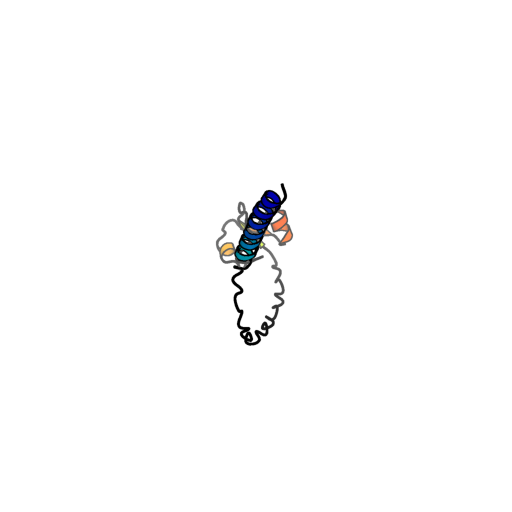A 1 68 ? -1.924 -5.467 8.439 1.00 95.19 68 ARG A C 1
ATOM 584 O O . ARG A 1 68 ? -0.901 -5.011 8.962 1.00 95.19 68 ARG A O 1
ATOM 591 N N . PRO A 1 69 ? -2.944 -5.946 9.170 1.00 93.75 69 PRO A N 1
ATOM 592 C CA . PRO A 1 69 ? -2.958 -5.929 10.637 1.00 93.75 69 PRO A CA 1
ATOM 593 C C . PRO A 1 69 ? -1.798 -6.710 11.267 1.00 93.75 69 PRO A C 1
ATOM 595 O O . PRO A 1 69 ? -1.261 -6.306 12.294 1.00 93.75 69 PRO A O 1
ATOM 598 N N . SER A 1 70 ? -1.343 -7.780 10.613 1.00 93.25 70 SER A N 1
ATOM 599 C CA . SER A 1 70 ? -0.210 -8.600 11.056 1.00 93.25 70 SER A CA 1
ATOM 600 C C . SER A 1 70 ? 1.166 -7.954 10.832 1.00 93.25 70 SER A C 1
ATOM 602 O O . SER A 1 70 ? 2.178 -8.473 11.301 1.00 93.25 70 SER A O 1
ATOM 604 N N . CYS A 1 71 ? 1.247 -6.818 10.132 1.00 94.19 71 CYS A N 1
ATOM 605 C CA . CYS A 1 71 ? 2.522 -6.197 9.789 1.00 94.19 71 CYS A CA 1
ATOM 606 C C . CYS A 1 71 ? 3.238 -5.626 11.024 1.00 94.19 71 CYS A C 1
ATOM 608 O O . CYS A 1 71 ? 2.668 -4.834 11.775 1.00 94.19 71 CYS A O 1
ATOM 610 N N . ARG A 1 72 ? 4.537 -5.923 11.171 1.00 95.00 72 ARG A N 1
ATOM 611 C CA . ARG A 1 72 ? 5.401 -5.377 12.238 1.00 95.00 72 ARG A CA 1
ATOM 612 C C . ARG A 1 72 ? 5.352 -3.846 12.323 1.00 95.00 72 ARG A C 1
ATOM 614 O O . ARG A 1 72 ? 5.352 -3.299 13.419 1.00 95.00 72 ARG A O 1
ATOM 621 N N . PHE A 1 73 ? 5.276 -3.156 11.184 1.00 93.69 73 PHE A N 1
ATOM 622 C CA . PHE A 1 73 ? 5.172 -1.694 11.151 1.00 93.69 73 PHE A CA 1
ATOM 623 C C . PHE A 1 73 ? 3.796 -1.205 11.587 1.00 93.69 73 PHE A C 1
ATOM 625 O O . PHE A 1 73 ? 3.719 -0.221 12.311 1.00 93.69 73 PHE A O 1
ATOM 632 N N . ALA A 1 74 ? 2.726 -1.919 11.225 1.00 94.56 74 ALA A N 1
ATOM 633 C CA . ALA A 1 74 ? 1.370 -1.561 11.636 1.00 94.56 74 ALA A CA 1
ATOM 634 C C . ALA A 1 74 ? 1.201 -1.590 13.161 1.00 94.56 74 ALA A C 1
ATOM 636 O O . ALA A 1 74 ? 0.533 -0.722 13.723 1.00 94.56 74 ALA A O 1
ATOM 637 N N . LYS A 1 75 ? 1.860 -2.542 13.837 1.00 93.81 75 LYS A N 1
ATOM 638 C CA . LYS A 1 75 ? 1.858 -2.649 15.303 1.00 93.81 75 LYS A CA 1
ATOM 639 C C . LYS A 1 75 ? 2.474 -1.424 15.994 1.00 93.81 75 LYS A C 1
ATOM 641 O O . LYS A 1 75 ? 2.021 -1.059 17.069 1.00 93.81 75 LYS A O 1
ATOM 646 N N . LYS A 1 76 ? 3.452 -0.766 15.360 1.00 93.94 76 LYS A N 1
ATOM 647 C CA . LYS A 1 76 ? 4.175 0.396 15.912 1.00 93.94 76 LYS A CA 1
ATOM 648 C C . LYS A 1 76 ? 3.488 1.746 15.663 1.00 93.94 76 LYS A C 1
ATOM 650 O O . LYS A 1 76 ? 3.921 2.760 16.202 1.00 93.94 76 LYS A O 1
ATOM 655 N N . ILE A 1 77 ? 2.456 1.800 14.821 1.00 94.00 77 ILE A N 1
ATOM 656 C CA . ILE A 1 77 ? 1.748 3.052 14.522 1.00 94.00 77 ILE A CA 1
ATOM 657 C C . ILE A 1 77 ? 0.861 3.402 15.720 1.00 94.00 77 ILE A C 1
ATOM 659 O O . ILE A 1 77 ? -0.004 2.613 16.066 1.00 94.00 77 ILE A O 1
ATOM 663 N N . LYS A 1 78 ? 1.033 4.582 16.324 1.00 91.12 78 LYS A N 1
ATOM 664 C CA . LYS A 1 78 ? 0.137 5.073 17.389 1.00 91.12 78 LYS A CA 1
ATOM 665 C C . LYS A 1 78 ? -1.168 5.643 16.804 1.00 91.12 78 LYS A C 1
ATOM 667 O O . LYS A 1 78 ? -2.245 5.137 17.086 1.00 91.12 78 LYS A O 1
ATOM 672 N N . ASN A 1 79 ? -1.056 6.585 15.862 1.00 94.19 79 ASN A N 1
ATOM 673 C CA . ASN A 1 79 ? -2.204 7.248 15.220 1.00 94.19 79 ASN A CA 1
ATOM 674 C C . ASN A 1 79 ? -2.621 6.513 13.935 1.00 94.19 79 ASN A C 1
ATOM 676 O O . ASN A 1 79 ? -2.183 6.852 12.824 1.00 94.19 79 ASN A O 1
ATOM 680 N N . LYS A 1 80 ? -3.400 5.441 14.117 1.00 94.19 80 LYS A N 1
ATOM 681 C CA . LYS A 1 80 ? -3.829 4.496 13.074 1.00 94.19 80 LYS A CA 1
ATOM 682 C C . LYS A 1 80 ? -5.110 4.978 12.383 1.00 94.19 80 LYS A C 1
ATOM 684 O O . LYS A 1 80 ? -6.090 5.290 13.044 1.00 94.19 80 LYS A O 1
ATOM 689 N N . LYS A 1 81 ? -5.138 4.943 11.051 1.00 95.94 81 LYS A N 1
ATOM 690 C CA . LYS A 1 81 ? -6.349 5.059 10.228 1.00 95.94 81 LYS A CA 1
ATOM 691 C C . LYS A 1 81 ? -6.681 3.686 9.647 1.00 95.94 81 LYS A C 1
ATOM 693 O O . LYS A 1 81 ? -5.806 3.032 9.081 1.00 95.94 81 LYS A O 1
ATOM 698 N N . VAL A 1 82 ? -7.926 3.243 9.802 1.00 95.88 82 VAL A N 1
ATOM 699 C CA . VAL A 1 82 ? -8.370 1.905 9.385 1.00 95.88 82 VAL A CA 1
ATOM 700 C C . VAL A 1 82 ? -9.175 1.984 8.088 1.00 95.88 82 VAL A C 1
ATOM 702 O O . VAL A 1 82 ? -10.060 2.822 7.938 1.00 95.88 82 VAL A O 1
ATOM 705 N N . PHE A 1 83 ? -8.891 1.082 7.152 1.00 96.06 83 PHE A N 1
ATOM 706 C CA . PHE A 1 83 ? -9.604 0.930 5.887 1.00 96.06 83 PHE A CA 1
ATOM 707 C C . PHE A 1 83 ? -10.230 -0.459 5.801 1.00 96.06 83 PHE A C 1
ATOM 709 O O . PHE A 1 83 ? -9.536 -1.464 5.926 1.00 96.06 83 PHE A O 1
ATOM 716 N N . LYS A 1 84 ? -11.536 -0.527 5.518 1.00 94.56 84 LYS A N 1
ATOM 717 C CA . LYS A 1 84 ? -12.257 -1.805 5.361 1.00 94.56 84 LYS A CA 1
ATOM 718 C C . LYS A 1 84 ? -11.797 -2.604 4.136 1.00 94.56 84 LYS A C 1
ATOM 720 O O . LYS A 1 84 ? -11.901 -3.821 4.113 1.00 94.56 84 LYS A O 1
ATOM 725 N N . THR A 1 85 ? -11.303 -1.932 3.094 1.00 95.12 85 THR A N 1
ATOM 726 C CA . THR A 1 85 ? -10.884 -2.589 1.850 1.00 95.12 85 THR A CA 1
ATOM 727 C C . THR A 1 85 ? -9.582 -2.012 1.317 1.00 95.12 85 THR A C 1
ATOM 729 O O . THR A 1 85 ? -9.290 -0.826 1.481 1.00 95.12 85 THR A O 1
ATOM 732 N N . ARG A 1 86 ? -8.830 -2.855 0.601 1.00 94.31 86 ARG A N 1
ATOM 733 C CA . ARG A 1 86 ? -7.617 -2.462 -0.127 1.00 94.31 86 ARG A CA 1
ATOM 734 C C . ARG A 1 86 ? -7.900 -1.326 -1.107 1.00 94.31 86 ARG A C 1
ATOM 736 O O . ARG A 1 86 ? -7.156 -0.357 -1.149 1.00 94.31 86 ARG A O 1
ATOM 743 N N . ARG A 1 87 ? -9.010 -1.425 -1.850 1.00 94.44 87 ARG A N 1
ATOM 744 C CA . ARG A 1 87 ? -9.428 -0.419 -2.838 1.00 94.44 87 ARG A CA 1
ATOM 745 C C . ARG A 1 87 ? -9.634 0.953 -2.199 1.00 94.44 87 ARG A C 1
ATOM 747 O O . ARG A 1 87 ? -9.146 1.928 -2.743 1.00 94.44 87 ARG A O 1
ATOM 754 N N . LYS A 1 88 ? -10.259 1.035 -1.015 1.00 96.00 88 LYS A N 1
ATOM 755 C CA . LYS A 1 88 ? -10.404 2.315 -0.299 1.00 96.00 88 LYS A CA 1
ATOM 756 C C . LYS A 1 88 ? -9.055 2.933 0.077 1.00 96.00 88 LYS A C 1
ATOM 758 O O . LYS A 1 88 ? -8.909 4.141 -0.034 1.00 96.00 88 LYS A O 1
ATOM 763 N N . ALA A 1 89 ? -8.079 2.125 0.496 1.00 95.69 89 ALA A N 1
ATOM 764 C CA . ALA A 1 89 ? -6.743 2.630 0.816 1.00 95.69 89 ALA A CA 1
ATOM 765 C C . ALA A 1 89 ? -6.002 3.133 -0.437 1.00 95.69 89 ALA A C 1
ATOM 767 O O . ALA A 1 89 ? -5.403 4.203 -0.402 1.00 95.69 89 ALA A O 1
ATOM 768 N N . VAL A 1 90 ? -6.093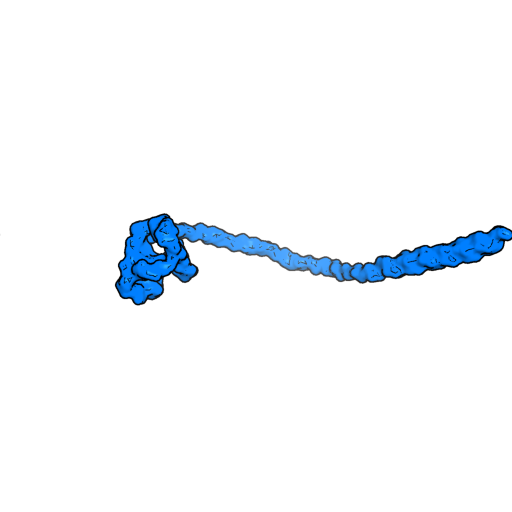 2.399 -1.550 1.00 95.69 90 VAL A N 1
ATOM 769 C CA . VAL A 1 90 ? -5.476 2.789 -2.830 1.00 95.69 90 VAL A CA 1
ATOM 770 C C . VAL A 1 90 ? -6.129 4.047 -3.404 1.00 95.69 90 VAL A C 1
ATOM 772 O O . VAL A 1 90 ? -5.420 4.976 -3.771 1.00 95.69 90 VAL A O 1
ATOM 775 N N . ASN A 1 91 ? -7.463 4.123 -3.404 1.00 96.75 91 ASN A N 1
ATOM 776 C CA . ASN A 1 91 ? -8.200 5.308 -3.854 1.00 96.75 91 ASN A CA 1
ATOM 777 C C . ASN A 1 91 ? -7.905 6.541 -2.985 1.00 96.75 91 ASN A C 1
ATOM 779 O O . ASN A 1 91 ? -7.990 7.661 -3.467 1.00 96.75 91 ASN A O 1
ATOM 783 N N . ALA A 1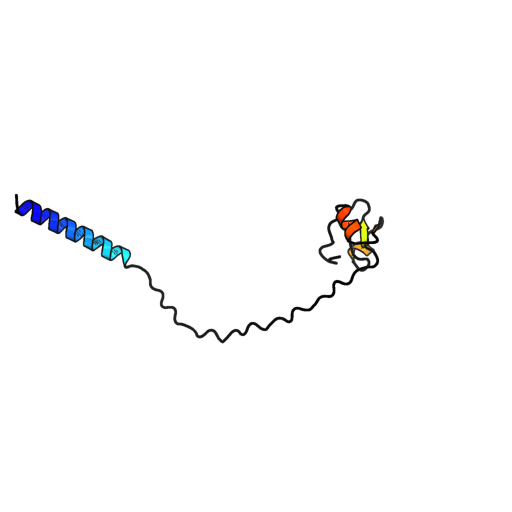 92 ? -7.526 6.345 -1.718 1.00 94.88 92 ALA A N 1
ATOM 784 C CA . ALA A 1 92 ? -7.053 7.415 -0.841 1.00 94.88 92 ALA A CA 1
ATOM 785 C C . ALA A 1 92 ? -5.594 7.843 -1.125 1.00 94.88 92 ALA A C 1
ATOM 787 O O . ALA A 1 92 ? -5.011 8.571 -0.325 1.00 94.88 92 ALA A O 1
ATOM 788 N N . GLY A 1 93 ? -4.978 7.358 -2.210 1.00 96.31 93 GLY A N 1
ATOM 789 C CA . GLY A 1 93 ? -3.609 7.695 -2.610 1.00 96.31 93 GLY A CA 1
ATOM 790 C C . GLY A 1 93 ? -2.520 6.991 -1.796 1.00 96.31 93 GLY A C 1
ATOM 791 O O . GLY A 1 93 ? -1.359 7.401 -1.824 1.00 96.31 93 GLY A O 1
ATOM 792 N N . LEU A 1 94 ? -2.862 5.942 -1.039 1.00 96.75 94 LEU A N 1
ATOM 793 C CA . LEU A 1 94 ? -1.893 5.232 -0.207 1.00 96.75 94 LEU A CA 1
ATOM 794 C C . LEU A 1 94 ? -1.206 4.107 -0.980 1.00 96.75 94 LEU A C 1
ATOM 796 O O . LEU A 1 94 ? -1.845 3.281 -1.633 1.00 96.75 94 LEU A O 1
ATOM 800 N N . ARG A 1 95 ? 0.114 4.003 -0.814 1.00 96.38 95 ARG A N 1
ATOM 801 C CA . ARG A 1 95 ? 0.914 2.906 -1.365 1.00 96.38 95 ARG A CA 1
ATOM 802 C C . ARG A 1 95 ? 0.875 1.671 -0.456 1.00 96.38 95 ARG A C 1
ATOM 804 O O . ARG A 1 95 ? 0.961 1.803 0.771 1.00 96.38 95 ARG A O 1
ATOM 811 N N . PRO A 1 96 ? 0.805 0.456 -1.021 1.00 96.00 96 PRO A N 1
ATOM 812 C CA . PRO A 1 96 ? 0.900 -0.764 -0.235 1.00 96.00 96 PRO A CA 1
ATOM 813 C C . PRO A 1 96 ? 2.301 -0.903 0.368 1.00 96.00 96 PRO A C 1
ATOM 815 O O . PRO A 1 96 ? 3.319 -0.573 -0.246 1.00 96.00 96 PRO A O 1
ATOM 818 N N . CYS A 1 97 ? 2.371 -1.420 1.589 1.00 95.50 97 CYS A N 1
ATOM 819 C CA . CYS A 1 97 ? 3.642 -1.752 2.215 1.00 95.50 97 CYS A CA 1
ATOM 820 C C . CYS A 1 97 ?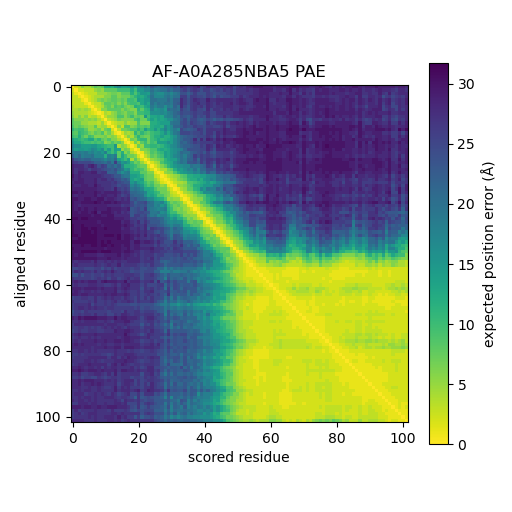 4.369 -2.855 1.427 1.00 95.50 97 CYS A C 1
ATOM 822 O O . CYS A 1 97 ? 3.833 -3.945 1.233 1.00 95.50 97 CYS A O 1
ATOM 824 N N . LYS A 1 98 ? 5.627 -2.604 1.046 1.00 92.75 98 LYS A N 1
ATOM 825 C CA . LYS A 1 98 ? 6.461 -3.550 0.283 1.00 92.75 98 LYS A CA 1
ATOM 826 C C . LYS A 1 98 ? 6.731 -4.871 1.020 1.00 92.75 98 LYS A C 1
ATOM 828 O O . LYS A 1 98 ? 6.977 -5.882 0.375 1.00 92.75 98 LYS A O 1
ATOM 833 N N . LEU A 1 99 ? 6.659 -4.859 2.354 1.00 91.25 99 LEU A N 1
ATOM 834 C CA . LEU A 1 99 ? 6.966 -6.016 3.199 1.00 91.25 99 LEU A CA 1
ATOM 835 C C . LEU A 1 99 ? 5.753 -6.917 3.424 1.00 91.25 99 LEU A C 1
ATOM 837 O O . LEU A 1 99 ? 5.820 -8.108 3.161 1.00 91.25 99 LEU A O 1
ATOM 841 N N . CYS A 1 100 ? 4.623 -6.358 3.872 1.00 90.19 100 CYS A N 1
ATOM 842 C CA . CYS A 1 100 ? 3.417 -7.165 4.099 1.00 90.19 100 CYS A CA 1
ATOM 843 C C . CYS A 1 100 ? 2.542 -7.350 2.850 1.00 90.19 100 CYS A C 1
ATOM 845 O O . CYS A 1 100 ? 1.581 -8.110 2.923 1.00 90.19 100 CYS A O 1
ATOM 847 N N . LYS A 1 101 ? 2.870 -6.667 1.739 1.00 89.69 10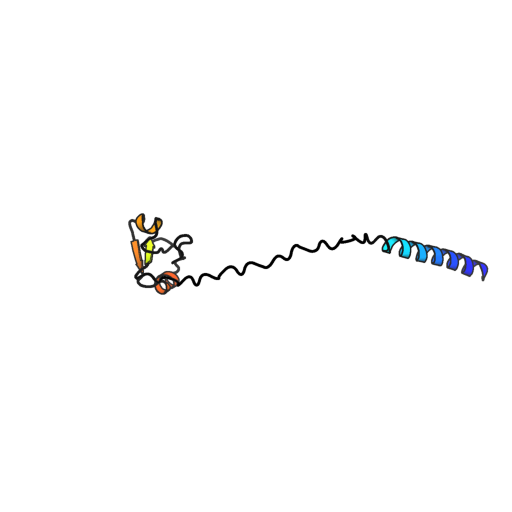1 LYS A N 1
ATOM 848 C CA . LYS A 1 101 ? 2.221 -6.749 0.415 1.00 89.69 101 LYS A CA 1
ATOM 849 C C . LYS A 1 101 ? 0.686 -6.890 0.498 1.00 89.69 101 LYS A C 1
ATOM 851 O O . LYS A 1 101 ? 0.142 -7.890 0.029 1.00 89.69 101 LYS A O 1
ATOM 856 N N . PRO A 1 102 ? 0.003 -5.914 1.130 1.00 86.06 102 PRO A N 1
ATOM 857 C CA . PRO A 1 102 ? -1.447 -5.923 1.312 1.00 86.06 102 PRO A CA 1
ATOM 858 C C . PRO A 1 102 ? -2.232 -5.918 -0.004 1.00 86.06 102 PRO A C 1
ATOM 860 O O . PRO A 1 102 ? -1.721 -5.416 -1.037 1.00 86.06 102 PRO A O 1
#